Protein AF-A0A4W5JD78-F1 (afdb_monomer_lite)

Secondary structure (DSSP, 8-state):
-PPPP--------TT----S-SEEEEEEEE----SS---EEEEEEEEETTEEEE-SS---STTSS--

Radius of gyration: 17.65 Å; chains: 1; bounding box: 36×38×47 Å

Foldseek 3Di:
DDDDDDDDDDPDDDDPQPPDFPDWDWDWDQDDDDPPPPRTDIWTWTHRPPDIDTDPDPPDDPPPPPD

Organism: NCBI:txid62062

Sequence (67 aa):
MKKNNSAKRGPQDTNQHNTQPDKIGWIRKFCGKGIFREIWKNRFVVLKGDQLYISEKEVSDASSLNS

Structure (mmCIF, N/CA/C/O backbone):
data_AF-A0A4W5JD78-F1
#
_entry.id   AF-A0A4W5JD78-F1
#
loop_
_atom_site.group_PDB
_atom_site.id
_atom_site.type_symbol
_atom_site.label_atom_id
_atom_site.label_alt_id
_atom_site.label_comp_id
_atom_site.label_asym_id
_atom_site.label_entity_id
_atom_site.label_seq_id
_atom_site.pdbx_PDB_ins_code
_atom_site.Cartn_x
_atom_site.Cartn_y
_atom_site.Cartn_z
_atom_site.occupancy
_atom_site.B_iso_or_equiv
_atom_site.auth_seq_id
_atom_site.auth_comp_id
_atom_site.auth_asym_id
_atom_site.auth_atom_id
_atom_site.pdbx_PDB_model_num
ATOM 1 N N . MET A 1 1 ? -1.509 -24.208 21.020 1.00 38.09 1 MET A N 1
ATOM 2 C CA . MET A 1 1 ? -1.737 -23.500 22.302 1.00 38.09 1 MET A CA 1
ATOM 3 C C . MET A 1 1 ? -2.629 -22.293 22.045 1.00 38.09 1 MET A C 1
ATOM 5 O O . MET A 1 1 ? -2.370 -21.545 21.112 1.00 38.09 1 MET A O 1
ATOM 9 N N . LYS A 1 2 ? -3.708 -22.165 22.823 1.00 55.62 2 LYS A N 1
ATOM 10 C CA . LYS A 1 2 ? -4.753 -21.134 22.743 1.00 55.62 2 LYS A CA 1
ATOM 11 C C . LYS A 1 2 ? -4.258 -19.854 23.426 1.00 55.62 2 LYS A C 1
ATOM 13 O O . LYS A 1 2 ? -3.856 -19.929 24.583 1.00 55.62 2 LYS A O 1
ATOM 18 N N . LYS A 1 3 ? -4.283 -18.700 22.748 1.00 54.91 3 LYS A N 1
ATOM 19 C CA . LYS A 1 3 ? -4.125 -17.392 23.409 1.00 54.91 3 LYS A CA 1
ATOM 20 C C . LYS A 1 3 ? -5.496 -16.732 23.519 1.00 54.91 3 LYS A C 1
ATOM 22 O O . LYS A 1 3 ? -6.262 -16.692 22.562 1.00 54.91 3 LYS A O 1
ATOM 27 N N . ASN A 1 4 ? -5.809 -16.384 24.758 1.00 56.84 4 ASN A N 1
ATOM 28 C CA . ASN A 1 4 ? -7.128 -16.107 25.299 1.00 56.84 4 ASN A CA 1
ATOM 29 C C . ASN A 1 4 ? -7.570 -14.677 24.961 1.00 56.84 4 ASN A C 1
ATOM 31 O O . ASN A 1 4 ? -6.764 -13.753 25.030 1.00 56.84 4 ASN A O 1
ATOM 35 N N . ASN A 1 5 ? -8.849 -14.519 24.631 1.00 60.12 5 ASN A N 1
ATOM 36 C CA . ASN A 1 5 ? -9.509 -13.237 24.426 1.00 60.12 5 ASN A CA 1
ATOM 37 C C . ASN A 1 5 ? -10.164 -12.860 25.764 1.00 60.12 5 ASN A C 1
ATOM 39 O O . ASN A 1 5 ? -10.998 -13.618 26.261 1.00 60.12 5 ASN A O 1
ATOM 43 N N . SER A 1 6 ? -9.752 -11.759 26.392 1.00 54.56 6 SER A N 1
ATOM 44 C CA . SER A 1 6 ? -10.364 -11.285 27.638 1.00 54.56 6 SER A CA 1
ATOM 45 C C . SER A 1 6 ? -10.266 -9.768 27.769 1.00 54.56 6 SER A C 1
ATOM 47 O O . SER A 1 6 ? -9.199 -9.208 27.532 1.00 54.56 6 SER A O 1
ATOM 49 N N . ALA A 1 7 ? -11.376 -9.187 28.247 1.00 46.12 7 ALA A N 1
ATOM 50 C CA . ALA A 1 7 ? -11.616 -7.799 28.671 1.00 46.12 7 ALA A CA 1
ATOM 51 C C . ALA A 1 7 ? -11.863 -6.796 27.518 1.00 46.12 7 ALA A C 1
ATOM 53 O O . ALA A 1 7 ? -11.002 -6.610 26.678 1.00 46.12 7 ALA A O 1
ATOM 54 N N . LYS A 1 8 ? -12.983 -6.068 27.390 1.00 49.00 8 LYS A N 1
ATOM 55 C CA . LYS A 1 8 ? -14.133 -5.736 28.256 1.00 49.00 8 LYS A CA 1
ATOM 56 C C . LYS A 1 8 ? -15.297 -5.308 27.339 1.00 49.00 8 LYS A C 1
ATOM 58 O O . LYS A 1 8 ? -15.091 -4.497 26.444 1.00 49.00 8 LYS A O 1
ATOM 63 N N . ARG A 1 9 ? -16.514 -5.815 27.574 1.00 55.75 9 ARG A N 1
ATOM 64 C CA . ARG A 1 9 ? -17.757 -5.262 27.003 1.00 55.75 9 ARG A CA 1
ATOM 65 C C . ARG A 1 9 ? -18.240 -4.137 27.920 1.00 55.75 9 ARG A C 1
ATOM 67 O O . ARG A 1 9 ? -18.670 -4.422 29.032 1.00 55.75 9 ARG A O 1
ATOM 74 N N . GLY A 1 10 ? -18.143 -2.893 27.464 1.00 52.62 10 GLY A N 1
ATOM 75 C CA . GLY A 1 10 ? -18.923 -1.764 27.979 1.00 52.62 10 GLY A CA 1
ATOM 76 C C . GLY A 1 10 ? -19.888 -1.293 26.883 1.00 52.62 10 GLY A C 1
ATOM 77 O O . GLY A 1 10 ? -19.563 -1.477 25.708 1.00 52.62 10 GLY A O 1
ATOM 78 N N . PRO A 1 11 ? -21.069 -0.744 27.216 1.00 51.28 11 PRO A N 1
ATOM 79 C CA . PRO A 1 11 ? -21.944 -0.146 26.217 1.00 51.28 11 PRO A CA 1
ATOM 80 C C . PRO A 1 11 ? -21.293 1.162 25.764 1.00 51.28 11 PRO A C 1
ATOM 82 O O . PRO A 1 11 ? -21.239 2.121 26.527 1.00 51.28 11 PRO A O 1
ATOM 85 N N . GLN A 1 12 ? -20.713 1.168 24.564 1.00 52.09 12 GLN A N 1
ATOM 86 C CA . GLN A 1 12 ? -20.140 2.375 23.982 1.00 52.09 12 GLN A CA 1
ATOM 87 C C . GLN A 1 12 ? -21.146 2.944 22.984 1.00 52.09 12 GLN A C 1
ATOM 89 O O . GLN A 1 12 ? -21.568 2.253 22.057 1.00 52.09 12 GLN A O 1
ATOM 94 N N . ASP A 1 13 ? -21.556 4.181 23.250 1.00 50.22 13 ASP A N 1
ATOM 95 C CA . ASP A 1 13 ? -22.559 4.941 22.521 1.00 50.22 13 ASP A CA 1
ATOM 96 C C . ASP A 1 13 ? -22.424 4.861 20.996 1.00 50.22 13 ASP A C 1
ATOM 98 O O . ASP A 1 13 ? -21.357 5.044 20.398 1.00 50.22 13 ASP A O 1
ATOM 102 N N . THR A 1 14 ? -23.578 4.639 20.376 1.00 52.72 14 THR A N 1
ATOM 103 C CA . THR A 1 14 ? -23.850 4.572 18.943 1.00 52.72 14 THR A CA 1
ATOM 104 C C . THR A 1 14 ? -23.644 5.934 18.265 1.00 52.72 14 THR A C 1
ATOM 106 O O . THR A 1 14 ? -24.613 6.555 17.850 1.00 52.72 14 THR A O 1
ATOM 109 N N . ASN A 1 15 ? -22.411 6.451 18.194 1.00 46.78 15 ASN A N 1
ATOM 110 C CA . ASN A 1 15 ? -21.999 7.480 17.214 1.00 46.78 15 ASN A CA 1
ATOM 111 C C . ASN A 1 15 ? -20.497 7.822 17.207 1.00 46.78 15 ASN A C 1
ATOM 113 O O . ASN A 1 15 ? -20.095 8.864 16.692 1.00 46.78 15 ASN A O 1
ATOM 117 N N . GLN A 1 16 ? -19.626 6.956 17.725 1.00 50.03 16 GLN A N 1
ATOM 118 C CA . GLN A 1 16 ? -18.204 7.052 17.394 1.00 50.03 16 GLN A CA 1
ATOM 119 C C . GLN A 1 16 ? -17.958 6.177 16.176 1.00 50.03 16 GLN A C 1
ATOM 121 O O . GLN A 1 16 ? -17.707 4.981 16.296 1.00 50.03 16 GLN A O 1
ATOM 126 N N . HIS A 1 17 ? -18.105 6.777 14.992 1.00 51.91 17 HIS A N 1
ATOM 127 C CA . HIS A 1 17 ? -17.620 6.211 13.737 1.00 51.91 17 HIS A CA 1
ATOM 128 C C . HIS A 1 17 ? -16.212 5.680 13.992 1.00 51.91 17 HIS A C 1
ATOM 130 O O . HIS A 1 17 ? -15.301 6.482 14.177 1.00 51.91 17 HIS A O 1
ATOM 136 N N . ASN A 1 18 ? -16.078 4.354 14.073 1.00 57.75 18 ASN A N 1
ATOM 137 C CA . ASN A 1 18 ? -14.872 3.642 14.474 1.00 57.75 18 ASN A CA 1
ATOM 138 C C . ASN A 1 18 ? -13.649 4.279 13.796 1.00 57.75 18 ASN A C 1
ATOM 140 O O . ASN A 1 18 ? -13.434 4.121 12.593 1.00 57.75 18 ASN A O 1
ATOM 144 N N . THR A 1 19 ? -12.930 5.136 14.524 1.00 68.00 19 THR A N 1
ATOM 145 C CA . THR A 1 19 ? -11.862 5.969 13.954 1.00 68.00 19 THR A CA 1
ATOM 146 C C . THR A 1 19 ? -10.586 5.164 13.778 1.00 68.00 19 THR A C 1
ATOM 148 O O . THR A 1 19 ? -9.699 5.586 13.038 1.00 68.00 19 THR A O 1
ATOM 151 N N . GLN A 1 20 ? -10.501 4.012 14.445 1.00 84.12 20 GLN A N 1
ATOM 152 C CA . GLN A 1 20 ? -9.364 3.117 14.375 1.00 84.12 20 GLN A CA 1
ATOM 153 C C . GLN A 1 20 ? -9.454 2.226 13.130 1.00 84.12 20 GLN A C 1
ATOM 155 O O . GLN A 1 20 ? -10.546 1.799 12.753 1.00 84.12 20 GLN A O 1
ATOM 160 N N . PRO A 1 21 ? -8.319 1.959 12.470 1.00 89.50 21 PRO A N 1
ATOM 161 C CA . PRO A 1 21 ? -8.284 1.048 11.339 1.00 89.50 21 PRO A CA 1
ATOM 162 C C . PRO A 1 21 ? -8.483 -0.400 11.797 1.00 89.50 21 PRO A C 1
ATOM 164 O O . PRO A 1 21 ? -7.918 -0.823 12.805 1.00 89.50 21 PRO A O 1
ATOM 167 N N . ASP A 1 22 ? -9.223 -1.180 11.013 1.00 91.69 22 ASP A N 1
ATOM 168 C CA . ASP A 1 22 ? -9.456 -2.604 11.281 1.00 91.69 22 ASP A CA 1
ATOM 169 C C . ASP A 1 22 ? -8.189 -3.428 11.046 1.00 91.69 22 ASP A C 1
ATOM 171 O O . ASP A 1 22 ? -7.934 -4.442 11.702 1.00 91.69 22 ASP A O 1
ATOM 175 N N . LYS A 1 23 ? -7.380 -2.999 10.073 1.00 94.19 23 LYS A N 1
ATOM 176 C CA . LYS A 1 23 ? -6.090 -3.610 9.771 1.00 94.19 23 LYS A CA 1
ATOM 177 C C . LYS A 1 23 ? -5.138 -2.590 9.174 1.00 94.19 23 LYS A C 1
ATOM 179 O O . LYS A 1 23 ? -5.513 -1.785 8.326 1.00 94.19 23 LYS A O 1
ATOM 184 N N . ILE A 1 24 ? -3.879 -2.698 9.575 1.00 94.06 24 ILE A N 1
ATOM 185 C CA . ILE A 1 24 ? -2.761 -1.974 8.979 1.00 94.06 24 ILE A CA 1
ATOM 186 C C . ILE A 1 24 ? -1.644 -2.953 8.652 1.00 94.06 24 ILE A C 1
ATOM 188 O O . ILE A 1 24 ? -1.504 -3.987 9.312 1.00 94.06 24 ILE A O 1
ATOM 192 N N . GLY A 1 25 ? -0.838 -2.639 7.645 1.00 93.50 25 GLY A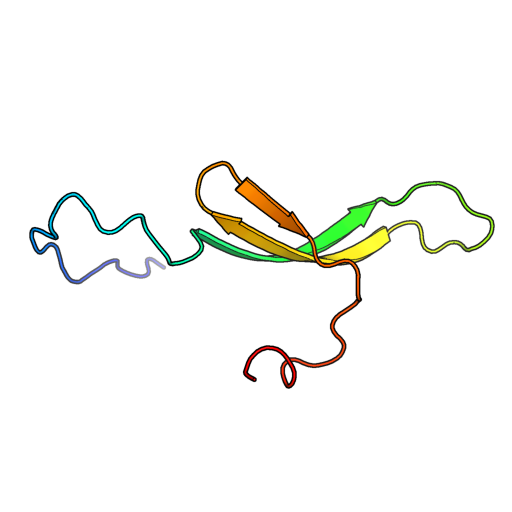 N 1
ATOM 193 C CA . GLY A 1 25 ? 0.355 -3.427 7.376 1.00 93.50 25 GLY A CA 1
ATOM 194 C C . GLY A 1 25 ? 0.963 -3.197 6.008 1.00 93.50 25 GLY A C 1
ATOM 195 O O . GLY A 1 25 ? 0.566 -2.311 5.257 1.00 93.50 25 GLY A O 1
ATOM 196 N N . TRP A 1 26 ? 1.945 -4.033 5.701 1.00 93.69 26 TRP A N 1
ATOM 197 C CA . TRP A 1 26 ? 2.662 -4.027 4.436 1.00 93.69 26 TRP A CA 1
ATOM 198 C C . TRP A 1 26 ? 2.164 -5.154 3.538 1.00 93.69 26 TRP A C 1
ATOM 200 O O . TRP A 1 26 ? 1.991 -6.287 3.990 1.00 93.69 26 TRP A O 1
ATOM 210 N N . ILE A 1 27 ? 1.960 -4.849 2.259 1.00 92.19 27 ILE A N 1
ATOM 211 C CA . ILE A 1 27 ? 1.623 -5.834 1.230 1.00 92.19 27 ILE A CA 1
ATOM 212 C C . ILE A 1 27 ? 2.572 -5.725 0.042 1.00 92.19 27 ILE A C 1
ATOM 214 O O . ILE A 1 27 ? 3.133 -4.670 -0.254 1.00 92.19 27 ILE A O 1
ATOM 218 N N . ARG A 1 28 ? 2.674 -6.815 -0.716 1.00 89.50 28 ARG A N 1
ATOM 219 C CA . ARG A 1 28 ? 3.291 -6.811 -2.043 1.00 89.50 28 ARG A CA 1
ATOM 220 C C . ARG A 1 28 ? 2.203 -6.542 -3.078 1.00 89.50 28 ARG A C 1
ATOM 222 O O . ARG A 1 28 ? 1.329 -7.379 -3.280 1.00 89.50 28 ARG A O 1
ATOM 229 N N . LYS A 1 29 ? 2.254 -5.382 -3.738 1.00 87.94 29 LYS A N 1
ATOM 230 C CA . LYS A 1 29 ? 1.311 -5.005 -4.802 1.00 87.94 29 LYS A CA 1
ATOM 231 C C . LYS A 1 29 ? 1.944 -5.217 -6.176 1.00 87.94 29 LYS A C 1
ATOM 233 O O . LYS A 1 29 ? 3.000 -4.650 -6.466 1.00 87.94 29 LYS A O 1
ATOM 238 N N . PHE A 1 30 ? 1.274 -5.981 -7.034 1.00 85.75 30 PHE A N 1
ATOM 239 C CA . PHE A 1 30 ? 1.650 -6.122 -8.441 1.00 85.75 30 PHE A CA 1
ATOM 240 C C . PHE A 1 30 ? 1.356 -4.823 -9.201 1.00 85.75 30 PHE A C 1
ATOM 242 O O . PHE A 1 30 ? 0.227 -4.333 -9.162 1.00 85.75 30 PHE A O 1
ATOM 249 N N . CYS A 1 31 ? 2.359 -4.256 -9.875 1.00 82.62 31 CYS A N 1
ATOM 250 C CA . CYS A 1 31 ? 2.248 -2.972 -10.582 1.00 82.62 31 CYS A CA 1
ATOM 251 C C . CYS A 1 31 ? 2.410 -3.081 -12.112 1.00 82.62 31 CYS A C 1
ATOM 253 O O . CYS A 1 31 ? 2.337 -2.067 -12.797 1.00 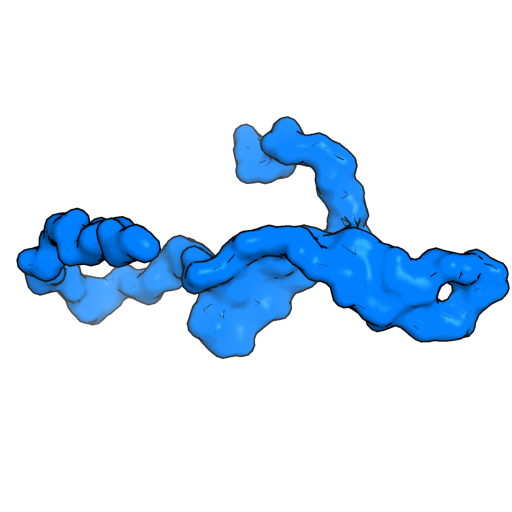82.62 31 CYS A O 1
ATOM 255 N N . GLY A 1 32 ? 2.569 -4.288 -12.667 1.00 77.12 32 GLY A N 1
ATOM 256 C CA . GLY A 1 32 ? 2.562 -4.506 -14.118 1.00 77.12 32 GLY A CA 1
ATOM 257 C C . GLY A 1 32 ? 3.905 -4.289 -14.829 1.00 77.12 32 GLY A C 1
ATOM 258 O O . GLY A 1 32 ? 4.969 -4.277 -14.212 1.00 77.12 32 GLY A O 1
ATOM 259 N N . LYS A 1 33 ? 3.847 -4.231 -16.168 1.00 66.12 33 LYS A N 1
ATOM 260 C CA . LYS A 1 33 ? 4.990 -4.407 -17.081 1.00 66.12 33 LYS A CA 1
ATOM 261 C C . LYS A 1 33 ? 5.581 -3.064 -17.524 1.00 66.12 33 LYS A C 1
ATOM 263 O O . LYS A 1 33 ? 5.089 -2.450 -18.464 1.00 66.12 33 LYS A O 1
ATOM 268 N N . GLY A 1 34 ? 6.661 -2.656 -16.866 1.00 65.12 34 GLY A N 1
ATOM 269 C CA . GLY A 1 34 ? 7.608 -1.655 -17.361 1.00 65.12 34 GLY A CA 1
ATOM 270 C C . GLY A 1 34 ? 8.973 -2.284 -17.658 1.00 65.12 34 GLY A C 1
ATOM 271 O O . GLY A 1 34 ? 9.233 -3.428 -17.287 1.00 65.12 34 GLY A O 1
ATOM 272 N N . ILE A 1 35 ? 9.856 -1.526 -18.313 1.00 63.38 35 ILE A N 1
ATOM 273 C CA . ILE A 1 35 ? 11.249 -1.928 -18.608 1.00 63.38 35 ILE A CA 1
ATOM 274 C C . ILE A 1 35 ? 12.041 -2.112 -17.298 1.00 63.38 35 ILE A C 1
ATOM 276 O O . ILE A 1 35 ? 12.906 -2.979 -17.181 1.00 63.38 35 ILE A O 1
ATOM 280 N N . PHE A 1 36 ? 11.680 -1.336 -16.273 1.00 59.03 36 PHE A N 1
ATOM 281 C CA . PHE A 1 36 ? 12.136 -1.530 -14.906 1.00 59.03 36 PHE A CA 1
ATOM 282 C C . PHE A 1 36 ? 11.358 -2.692 -14.277 1.00 59.03 36 PHE A C 1
ATOM 284 O O . PHE A 1 36 ? 10.161 -2.589 -14.019 1.00 59.03 36 PHE A O 1
ATOM 291 N N . ARG A 1 37 ? 12.062 -3.805 -14.038 1.00 64.31 37 ARG A N 1
ATOM 292 C CA . ARG A 1 37 ? 11.595 -5.087 -13.466 1.00 64.31 37 ARG A CA 1
ATOM 293 C C . ARG A 1 37 ? 11.049 -5.006 -12.031 1.00 64.31 37 ARG A C 1
ATOM 295 O O . ARG A 1 37 ? 11.055 -6.000 -11.311 1.00 64.31 37 ARG A O 1
ATOM 302 N N . GLU A 1 38 ? 10.544 -3.865 -11.586 1.00 67.12 38 GLU A N 1
ATOM 303 C CA . GLU A 1 38 ? 9.919 -3.750 -10.273 1.00 67.12 38 GLU A CA 1
ATOM 304 C C . GLU A 1 38 ? 8.422 -4.069 -10.356 1.00 67.12 38 GLU A C 1
ATOM 306 O O . GLU A 1 38 ? 7.538 -3.222 -10.241 1.00 67.12 38 GLU A O 1
ATOM 311 N N . ILE A 1 39 ? 8.158 -5.347 -10.617 1.00 79.75 39 ILE A N 1
ATOM 312 C CA . ILE A 1 39 ? 6.823 -5.886 -10.887 1.00 79.75 39 ILE A CA 1
ATOM 313 C C . ILE A 1 39 ? 5.974 -5.941 -9.607 1.00 79.75 39 ILE A C 1
ATOM 315 O O . ILE A 1 39 ? 4.752 -5.799 -9.656 1.00 79.75 39 ILE A O 1
ATOM 319 N N . TRP A 1 40 ? 6.624 -6.115 -8.455 1.00 84.19 40 TRP A N 1
ATOM 320 C CA . TRP A 1 40 ? 6.000 -6.183 -7.139 1.00 84.19 40 TRP A CA 1
ATOM 321 C C . TRP A 1 40 ? 6.648 -5.154 -6.217 1.00 84.19 40 TRP A C 1
ATOM 323 O O . TRP A 1 40 ? 7.825 -5.295 -5.885 1.00 84.19 40 TRP A O 1
ATOM 333 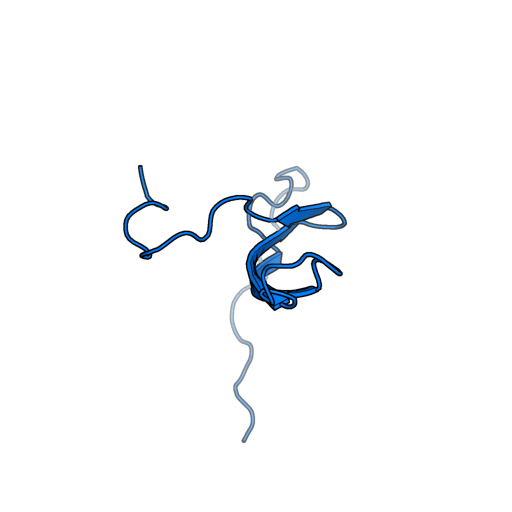N N . LYS A 1 41 ? 5.874 -4.158 -5.785 1.00 85.25 41 LYS A N 1
ATOM 334 C CA . LYS A 1 41 ? 6.330 -3.093 -4.879 1.00 85.25 41 LYS A CA 1
ATOM 335 C C . LYS A 1 41 ? 5.791 -3.316 -3.474 1.00 85.25 41 LYS A C 1
ATOM 337 O O . LYS A 1 41 ? 4.699 -3.876 -3.321 1.00 85.25 41 LYS A O 1
ATOM 342 N N . ASN A 1 42 ? 6.540 -2.889 -2.460 1.00 88.50 42 ASN A N 1
ATOM 343 C CA . ASN A 1 42 ? 6.043 -2.925 -1.091 1.00 88.50 42 ASN A CA 1
ATOM 344 C C . ASN A 1 42 ? 5.157 -1.699 -0.849 1.00 88.50 42 ASN A C 1
ATOM 346 O O . ASN A 1 42 ? 5.522 -0.580 -1.196 1.00 88.50 42 ASN A O 1
ATOM 350 N N . ARG A 1 43 ? 3.960 -1.898 -0.301 1.00 91.12 43 ARG A N 1
ATOM 351 C CA . ARG A 1 43 ? 2.997 -0.817 -0.070 1.00 91.12 43 ARG A CA 1
ATOM 352 C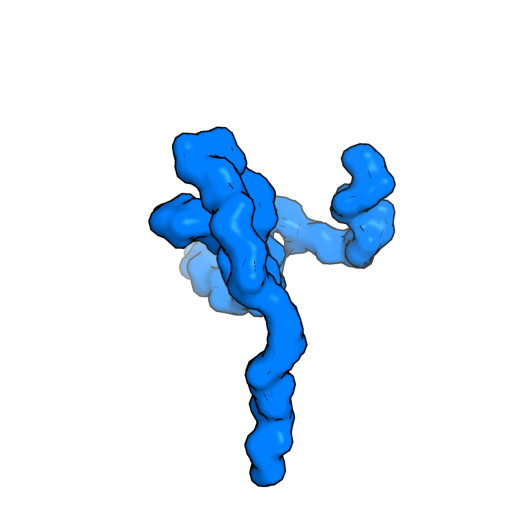 C . ARG A 1 43 ? 2.439 -0.919 1.334 1.00 91.12 43 ARG A C 1
ATOM 354 O O . ARG A 1 43 ? 1.969 -1.986 1.727 1.00 91.12 43 ARG A O 1
ATOM 361 N N . PHE A 1 44 ? 2.469 0.193 2.058 1.00 92.88 44 PHE A N 1
ATOM 362 C CA . PHE A 1 44 ? 1.738 0.313 3.309 1.00 92.88 44 PHE A CA 1
ATOM 363 C C . PHE A 1 44 ? 0.251 0.505 3.009 1.00 92.88 44 PHE A C 1
ATOM 365 O O . PHE A 1 44 ? -0.112 1.243 2.085 1.00 92.88 44 PHE A O 1
ATOM 372 N N . VAL A 1 45 ? -0.596 -0.196 3.758 1.00 93.94 45 VAL A N 1
ATOM 373 C CA . VAL A 1 45 ? -2.046 -0.188 3.579 1.00 93.94 45 VAL A CA 1
ATOM 374 C C . VAL A 1 45 ? -2.780 -0.028 4.899 1.00 93.94 45 VAL A C 1
ATOM 376 O O . VAL A 1 45 ? -2.341 -0.523 5.940 1.00 93.94 45 VAL A O 1
ATOM 379 N N . VAL A 1 46 ? -3.930 0.637 4.822 1.00 94.12 46 VAL A N 1
ATOM 380 C CA . VAL A 1 46 ? -4.858 0.848 5.934 1.00 94.12 46 VAL A CA 1
ATOM 381 C C . VAL A 1 46 ? -6.256 0.445 5.475 1.00 94.12 46 VAL A C 1
ATOM 383 O O . VAL A 1 46 ? -6.741 0.955 4.466 1.00 94.12 46 VAL A O 1
ATOM 386 N N . LEU A 1 47 ? -6.894 -0.467 6.207 1.00 94.00 47 LEU A N 1
ATOM 387 C CA . LEU A 1 47 ? -8.276 -0.896 5.996 1.00 94.00 47 LEU A CA 1
ATOM 388 C C . LEU A 1 47 ? -9.169 -0.289 7.083 1.00 94.00 47 LEU A C 1
ATOM 390 O O . LEU A 1 47 ? -8.869 -0.433 8.270 1.00 94.00 47 LEU A O 1
ATOM 394 N N . LYS A 1 48 ? -10.251 0.375 6.672 1.00 92.75 48 LYS A N 1
ATOM 395 C CA . LYS A 1 48 ? -11.254 0.972 7.560 1.00 92.75 48 LYS A CA 1
ATOM 396 C C . LYS A 1 48 ? -12.655 0.728 6.998 1.00 92.75 48 LYS A C 1
ATOM 398 O O . LYS A 1 48 ? -13.059 1.379 6.033 1.00 92.75 48 LYS A O 1
ATOM 403 N N . GLY A 1 49 ? -13.395 -0.197 7.598 1.00 88.69 49 GLY A N 1
ATOM 404 C CA . GLY A 1 49 ? -14.621 -0.744 7.028 1.00 88.69 49 GLY A CA 1
ATOM 405 C C . GLY A 1 49 ? -14.355 -1.271 5.618 1.00 88.69 49 GLY A C 1
ATOM 406 O O . GLY A 1 49 ? -13.407 -2.020 5.392 1.00 88.69 49 GLY A O 1
ATOM 407 N N . ASP A 1 50 ? -15.136 -0.789 4.656 1.00 92.38 50 ASP A N 1
ATOM 408 C CA . ASP A 1 50 ? -15.006 -1.164 3.243 1.00 92.38 50 ASP A CA 1
ATOM 409 C C . ASP A 1 50 ? -14.007 -0.288 2.459 1.00 92.38 50 ASP A C 1
ATOM 411 O O . ASP A 1 50 ? -13.871 -0.422 1.243 1.00 92.38 50 ASP A O 1
ATOM 415 N N . GLN A 1 51 ? -13.300 0.631 3.130 1.00 93.81 51 GLN A N 1
ATOM 416 C CA . GLN A 1 51 ? -12.341 1.541 2.498 1.00 93.81 51 GLN A CA 1
ATOM 417 C C . GLN A 1 51 ? -10.902 1.041 2.671 1.00 93.81 51 GLN A C 1
ATOM 419 O O . GLN A 1 51 ? -10.450 0.781 3.789 1.00 93.81 51 GLN A O 1
ATOM 424 N N . LEU A 1 52 ? -10.163 0.958 1.560 1.00 93.19 52 LEU A N 1
ATOM 425 C CA . LEU A 1 52 ? -8.749 0.579 1.522 1.00 93.19 52 LEU A CA 1
ATOM 426 C C . LEU A 1 52 ? -7.891 1.749 1.026 1.00 93.19 52 LEU A C 1
ATOM 428 O O . LEU A 1 52 ? -8.020 2.182 -0.118 1.00 93.19 52 LEU A O 1
ATOM 432 N N . TYR A 1 53 ? -6.962 2.202 1.863 1.00 93.00 53 TYR A N 1
ATOM 433 C CA . TYR A 1 53 ? -5.983 3.235 1.522 1.00 93.00 53 TYR A CA 1
ATOM 434 C C . TYR A 1 53 ? -4.618 2.593 1.252 1.00 93.00 53 TYR A C 1
ATOM 436 O O . TYR A 1 53 ? -4.190 1.709 1.997 1.00 93.00 53 TYR A O 1
ATOM 444 N N . ILE A 1 54 ? -3.927 3.033 0.195 1.00 92.56 54 ILE A N 1
ATOM 445 C CA . ILE A 1 54 ? -2.628 2.493 -0.237 1.00 92.56 54 ILE A CA 1
ATOM 446 C C . ILE A 1 54 ? -1.641 3.651 -0.414 1.00 92.56 54 ILE A C 1
ATOM 448 O O . ILE A 1 54 ? -1.890 4.551 -1.211 1.00 92.56 54 ILE A O 1
ATOM 452 N N . SER A 1 55 ? -0.506 3.621 0.287 1.00 90.44 55 SER A N 1
ATOM 453 C CA . SER A 1 55 ? 0.498 4.692 0.213 1.00 90.44 55 SER A CA 1
ATOM 454 C C . SER A 1 55 ? 1.265 4.699 -1.117 1.00 90.44 55 SER A C 1
ATOM 456 O O . SER A 1 55 ? 1.801 3.676 -1.553 1.00 90.44 55 SER A O 1
ATOM 458 N N . GLU A 1 56 ? 1.379 5.872 -1.749 1.00 79.69 56 GLU A N 1
ATOM 459 C CA . GLU A 1 56 ? 2.097 6.062 -3.022 1.00 79.69 56 GLU A CA 1
ATOM 460 C C . GLU A 1 56 ? 3.621 6.154 -2.889 1.00 79.69 56 GLU A C 1
ATOM 462 O O . GLU A 1 56 ? 4.342 5.837 -3.841 1.00 79.69 56 GLU A O 1
ATOM 467 N N . LYS A 1 57 ? 4.128 6.517 -1.713 1.00 75.06 57 LYS A N 1
ATOM 468 C CA . LYS A 1 57 ? 5.557 6.458 -1.404 1.00 75.06 57 LYS A CA 1
ATOM 469 C C . LYS A 1 57 ? 5.854 5.162 -0.664 1.00 75.06 57 LYS A C 1
ATOM 471 O O . LYS A 1 57 ? 5.065 4.737 0.182 1.00 75.06 57 LYS A O 1
ATOM 476 N N . GLU A 1 58 ? 6.978 4.531 -0.985 1.00 65.12 58 GLU A N 1
ATOM 477 C CA . GLU A 1 58 ? 7.562 3.573 -0.053 1.00 65.12 58 GLU A CA 1
ATOM 478 C C . GLU A 1 58 ? 7.993 4.394 1.158 1.00 65.12 58 GLU A C 1
ATOM 480 O O . GLU A 1 58 ? 8.870 5.249 1.056 1.00 65.12 58 GLU A O 1
ATOM 485 N N . VAL A 1 59 ? 7.276 4.239 2.270 1.00 58.59 59 VAL A N 1
ATOM 486 C CA . VAL A 1 59 ? 7.641 4.899 3.522 1.00 58.59 59 VAL A CA 1
ATOM 487 C C . VAL A 1 59 ? 8.863 4.154 4.045 1.00 58.59 59 VAL A C 1
ATOM 489 O O . VAL A 1 59 ? 8.744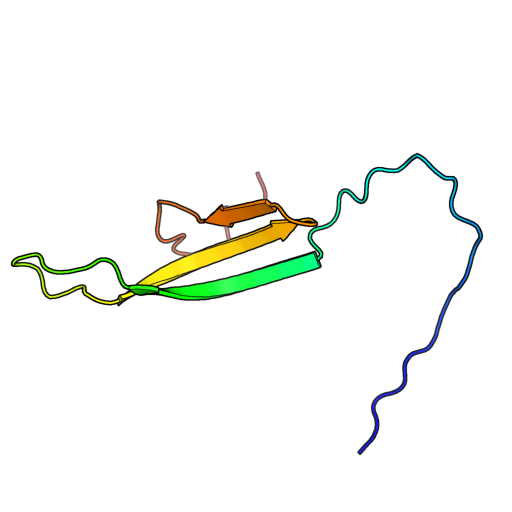 3.138 4.727 1.00 58.59 59 VAL A O 1
ATOM 492 N N . SER A 1 60 ? 10.043 4.600 3.625 1.00 55.88 60 SER A N 1
ATOM 493 C CA . SER A 1 60 ? 11.293 4.244 4.275 1.00 55.88 60 SER A CA 1
ATOM 494 C C . SER A 1 60 ? 11.257 4.861 5.669 1.00 55.88 60 SER A C 1
ATOM 496 O O . SER A 1 60 ? 11.234 6.081 5.816 1.00 55.88 60 SER A O 1
ATOM 498 N N . ASP A 1 61 ? 11.203 3.973 6.653 1.00 49.03 61 ASP A N 1
ATOM 499 C CA . ASP A 1 61 ? 11.310 4.224 8.083 1.00 49.03 61 ASP A CA 1
ATOM 500 C C . ASP A 1 61 ? 10.050 4.724 8.802 1.00 49.03 61 ASP A C 1
ATOM 502 O O . ASP A 1 61 ? 9.420 5.734 8.489 1.00 49.03 61 ASP A O 1
ATOM 506 N N . ALA A 1 62 ? 9.723 3.979 9.861 1.00 50.94 62 ALA A N 1
ATOM 507 C CA . ALA A 1 62 ? 8.620 4.184 10.796 1.00 50.94 62 ALA A CA 1
ATOM 508 C C . ALA A 1 62 ? 8.693 5.507 11.596 1.00 50.94 62 ALA A C 1
ATOM 510 O O . ALA A 1 62 ? 7.929 5.694 12.539 1.00 50.94 62 ALA A O 1
ATOM 511 N N . SER A 1 63 ? 9.601 6.419 11.240 1.00 51.84 63 SER A N 1
ATOM 512 C CA . SER A 1 63 ? 9.838 7.714 11.884 1.00 51.84 63 SER A CA 1
ATOM 513 C C . SER A 1 63 ? 9.006 8.865 11.308 1.00 51.84 63 SER A C 1
ATOM 515 O O . SER A 1 63 ? 9.093 9.976 11.815 1.00 51.84 63 SER A O 1
ATOM 517 N N . SER A 1 64 ? 8.216 8.628 10.257 1.00 49.69 64 SER A N 1
ATOM 518 C CA . SER A 1 64 ? 7.425 9.673 9.584 1.00 49.69 64 SER A CA 1
ATOM 519 C C . SER A 1 64 ? 5.904 9.509 9.729 1.00 49.69 64 S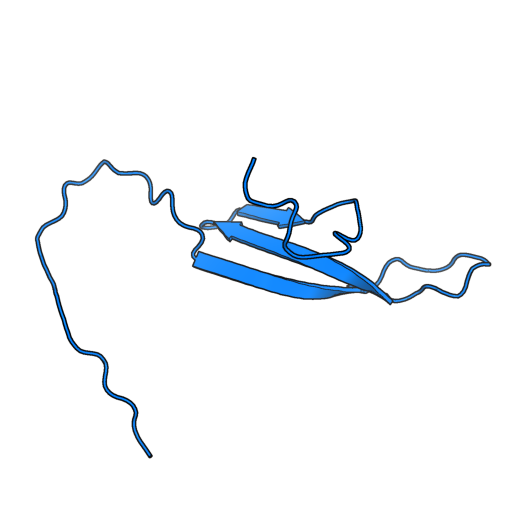ER A C 1
ATOM 521 O O . SER A 1 64 ? 5.145 10.259 9.121 1.00 49.69 64 SER A O 1
ATOM 523 N N . LEU A 1 65 ? 5.438 8.568 10.562 1.00 52.56 65 LEU A N 1
ATOM 524 C CA . LEU A 1 65 ? 4.006 8.348 10.829 1.00 52.56 65 LEU A CA 1
ATOM 525 C C . LEU A 1 65 ? 3.480 9.092 12.079 1.00 52.56 65 LEU A C 1
ATOM 527 O O . LEU A 1 65 ? 2.362 8.831 12.516 1.00 52.56 65 LEU A O 1
ATOM 531 N N . ASN A 1 66 ? 4.282 9.976 12.680 1.00 43.34 66 ASN A N 1
ATOM 532 C CA . ASN A 1 66 ? 4.001 10.643 13.958 1.00 43.34 66 ASN A CA 1
ATOM 533 C C . ASN A 1 66 ? 4.376 12.142 13.975 1.00 43.34 66 ASN A C 1
ATOM 535 O O . ASN A 1 66 ? 4.958 12.621 14.949 1.00 43.34 66 ASN A O 1
ATOM 539 N N . SER A 1 67 ? 4.040 12.894 12.925 1.00 39.03 67 SER A N 1
ATOM 540 C CA . SER A 1 67 ? 4.037 14.368 12.953 1.00 39.03 67 SER A CA 1
ATOM 541 C C . SER A 1 67 ? 2.693 14.920 12.514 1.00 39.03 67 SER A C 1
ATOM 543 O O . SER A 1 67 ? 2.109 14.333 11.577 1.00 39.03 67 SER A O 1
#

InterPro domains:
  IPR011993 PH-like domain superfamily [G3DSA:2.30.29.30] (2-66)
  IPR043448 Pleckstrin homology domain-containing family O member 1/2 [PTHR15871] (1-62)

pLDDT: mean 71.0, std 18.49, range [38.09, 94.19]